Protein AF-A0A925HN50-F1 (afdb_monomer_lite)

Foldseek 3Di:
DDDDDPPPPDPPDPPPPDDDQPADPVRLLPDPPLFFDQEQVDPLQDKAALVLLVVVVVLPQDPQQAPDNRMDRGGWDQDPVRGGTGHSQADPVNSDGSCSVSDGPSVSCPVDGDDDDPDDDD

Secondary structure (DSSP, 8-state):
----------------SS---SS-HHHHHT-SSTTEESSTT-TTSPEEEHHHHHHHHHTT--GGG-S-TTEEEPPPEEPTTSSSEE-TTEETTTTEETTGGG--HHHHHTT-----------

Structure (mmCIF, N/CA/C/O backbone):
data_AF-A0A925HN50-F1
#
_entry.id   AF-A0A925HN50-F1
#
loop_
_atom_site.group_PDB
_atom_site.id
_atom_site.type_symbol
_atom_site.label_atom_id
_atom_site.label_alt_id
_atom_site.label_comp_id
_atom_site.label_asym_id
_atom_site.label_entity_id
_atom_site.label_seq_id
_atom_site.pdbx_PDB_ins_code
_atom_site.Cartn_x
_atom_site.Cartn_y
_atom_site.Cartn_z
_atom_site.occupancy
_atom_site.B_iso_or_equiv
_atom_site.auth_seq_id
_atom_site.auth_comp_id
_atom_site.auth_asym_id
_atom_site.auth_atom_id
_atom_site.pdbx_PDB_model_num
ATOM 1 N N . MET A 1 1 ? -14.130 59.231 22.882 1.00 37.03 1 MET A N 1
ATOM 2 C CA . MET A 1 1 ? -13.604 58.544 21.685 1.00 37.03 1 MET A CA 1
ATOM 3 C C . MET A 1 1 ? -13.233 57.135 22.119 1.00 37.03 1 MET A C 1
ATOM 5 O O . MET A 1 1 ? -12.562 57.031 23.141 1.00 37.03 1 MET A O 1
ATOM 9 N N . PRO A 1 2 ? -13.800 56.100 21.486 1.00 41.94 2 PRO A N 1
ATOM 10 C CA . PRO A 1 2 ? -13.861 54.748 22.033 1.00 41.94 2 PRO A CA 1
ATOM 11 C C . PRO A 1 2 ? -12.520 54.019 21.952 1.00 41.94 2 PRO A C 1
ATOM 13 O O . PRO A 1 2 ? -11.718 54.257 21.051 1.00 41.94 2 PRO A O 1
ATOM 16 N N . VAL A 1 3 ? -12.316 53.148 22.937 1.00 41.84 3 VAL A N 1
ATOM 17 C CA . VAL A 1 3 ? -11.251 52.153 22.987 1.00 41.84 3 VAL A CA 1
ATOM 18 C C . VAL A 1 3 ? -11.601 51.075 21.959 1.00 41.84 3 VAL A C 1
ATOM 20 O O . VAL A 1 3 ? -12.700 50.524 22.000 1.00 41.84 3 VAL A O 1
ATOM 23 N N . ASP A 1 4 ? -10.713 50.828 21.003 1.00 45.34 4 ASP A N 1
ATOM 24 C CA . ASP A 1 4 ? -10.854 49.720 20.061 1.00 45.34 4 ASP A CA 1
ATOM 25 C C . ASP A 1 4 ? -9.963 48.594 20.581 1.00 45.34 4 ASP A C 1
ATOM 27 O O . ASP A 1 4 ? -8.735 48.672 20.542 1.00 45.34 4 ASP A O 1
ATOM 31 N N . THR A 1 5 ? -10.592 47.627 21.242 1.00 49.00 5 THR A N 1
ATOM 32 C CA . THR A 1 5 ? -9.935 46.420 21.747 1.00 49.00 5 THR A CA 1
ATOM 33 C C . THR A 1 5 ? -10.359 45.274 20.839 1.00 49.00 5 THR A C 1
ATOM 35 O O . THR A 1 5 ? -11.222 44.479 21.195 1.00 49.00 5 THR A O 1
ATOM 38 N N . ASP A 1 6 ? -9.789 45.216 19.635 1.00 46.41 6 ASP A N 1
ATOM 39 C CA . ASP A 1 6 ? -9.918 44.055 18.750 1.00 46.41 6 ASP A CA 1
ATOM 40 C C . ASP A 1 6 ? -8.903 42.987 19.180 1.00 46.41 6 ASP A C 1
ATOM 42 O O . ASP A 1 6 ? -7.862 42.757 18.562 1.00 46.41 6 ASP A O 1
ATOM 46 N N . GLU A 1 7 ? -9.179 42.358 20.323 1.00 48.47 7 GLU A N 1
ATOM 47 C CA . GLU A 1 7 ? -8.462 41.171 20.770 1.00 48.47 7 GLU A CA 1
ATOM 48 C C . GLU A 1 7 ? -8.968 39.978 19.948 1.00 48.47 7 GLU A C 1
ATOM 50 O O . GLU A 1 7 ? -9.879 39.245 20.337 1.00 48.47 7 GLU A O 1
ATOM 55 N N . ARG A 1 8 ? -8.397 39.795 18.751 1.00 57.16 8 ARG A N 1
ATOM 56 C CA . ARG A 1 8 ? -8.602 38.586 17.943 1.00 57.16 8 ARG A CA 1
ATOM 57 C C . ARG A 1 8 ? -7.876 37.429 18.616 1.00 57.16 8 ARG A C 1
ATOM 59 O O . ARG A 1 8 ? -6.756 37.076 18.249 1.00 57.16 8 ARG A O 1
ATOM 66 N N . ILE A 1 9 ? -8.536 36.830 19.601 1.00 50.69 9 ILE A N 1
ATOM 67 C CA . ILE A 1 9 ? -8.170 35.529 20.151 1.00 50.69 9 ILE A CA 1
ATOM 68 C C . ILE A 1 9 ? -8.360 34.514 19.020 1.00 50.69 9 ILE A C 1
ATOM 70 O O . ILE A 1 9 ? -9.452 33.996 18.784 1.00 50.69 9 ILE A O 1
ATOM 74 N N . GLY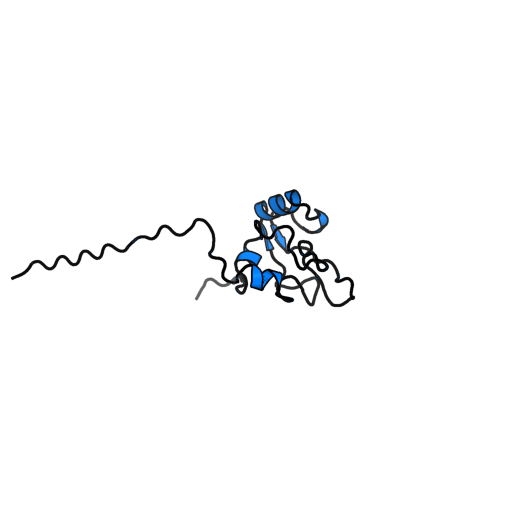 A 1 10 ? -7.291 34.277 18.262 1.00 51.44 10 GLY A N 1
ATOM 75 C CA . GLY A 1 10 ? -7.216 33.153 17.345 1.00 51.44 10 GLY A CA 1
ATOM 76 C C . GLY A 1 10 ? -7.413 31.879 18.153 1.00 51.44 10 GLY A C 1
ATOM 77 O O . GLY A 1 10 ? -6.641 31.593 19.067 1.00 51.44 10 GLY A O 1
ATOM 78 N N . VAL A 1 11 ? -8.471 31.129 17.850 1.00 57.69 11 VAL A N 1
ATOM 79 C CA . VAL A 1 11 ? -8.672 29.793 18.408 1.00 57.69 11 VAL A CA 1
ATOM 80 C C . VAL A 1 11 ? -7.509 28.935 17.921 1.00 57.69 11 VAL A C 1
ATOM 82 O O . VAL A 1 11 ? -7.478 28.508 16.768 1.00 57.69 11 VAL A O 1
ATOM 85 N N . PHE A 1 12 ? -6.528 28.705 18.791 1.00 56.59 12 PHE A N 1
ATOM 86 C CA . PHE A 1 12 ? -5.496 27.705 18.564 1.00 56.59 12 PHE A CA 1
ATOM 87 C C . PHE A 1 12 ? -6.154 26.334 18.693 1.00 56.59 12 PHE A C 1
ATOM 89 O O . PHE A 1 12 ? -6.293 25.785 19.784 1.00 56.59 12 PHE A O 1
ATOM 96 N N . VAL A 1 13 ? -6.613 25.802 17.563 1.00 60.44 13 VAL A N 1
ATOM 97 C CA . VAL A 1 13 ? -7.047 24.412 17.466 1.00 60.44 13 VAL A CA 1
ATOM 98 C C . VAL A 1 13 ? -5.805 23.554 17.662 1.00 60.44 13 VAL A C 1
ATOM 100 O O . VAL A 1 13 ? -4.886 23.601 16.846 1.00 60.44 13 VAL A O 1
ATOM 103 N N . THR A 1 14 ? -5.754 22.784 18.750 1.00 59.81 14 THR A N 1
ATOM 104 C CA . THR A 1 14 ? -4.770 21.708 18.875 1.00 59.81 14 THR A CA 1
ATOM 105 C C . THR A 1 14 ? -5.040 20.732 17.732 1.00 59.81 14 THR A C 1
ATOM 107 O O . THR A 1 14 ? -6.142 20.176 17.683 1.00 59.81 14 THR A O 1
ATOM 110 N N . PRO A 1 15 ? -4.111 20.557 16.774 1.00 57.59 15 PRO A N 1
ATOM 111 C CA . PRO A 1 15 ? -4.341 19.620 15.692 1.00 57.59 15 PRO A CA 1
ATOM 112 C C . PRO A 1 15 ? -4.512 18.219 16.293 1.00 57.59 15 PRO A C 1
ATOM 114 O O . PRO A 1 15 ? -3.850 17.899 17.288 1.00 57.59 15 PRO A O 1
ATOM 117 N N . PRO A 1 16 ? -5.411 17.390 15.739 1.00 60.06 16 PRO A N 1
ATOM 118 C CA . PRO A 1 16 ? -5.502 15.999 16.152 1.00 60.06 16 PRO A CA 1
ATOM 119 C C . PRO A 1 16 ? -4.121 15.345 16.027 1.00 60.06 16 PRO A C 1
ATOM 121 O O . PRO A 1 16 ? -3.361 15.637 15.104 1.00 60.06 16 PRO A O 1
ATOM 124 N N . SER A 1 17 ? -3.794 14.448 16.957 1.00 67.00 17 SER A N 1
ATOM 125 C CA . SER A 1 17 ? -2.540 13.685 16.942 1.00 67.00 17 SER A CA 1
ATOM 126 C C . SER A 1 17 ? -2.443 12.697 15.769 1.00 67.00 17 SER A C 1
ATOM 128 O O . SER A 1 17 ? -1.414 12.046 15.608 1.00 67.00 17 SER A O 1
ATOM 130 N N . SER A 1 18 ? -3.498 12.581 14.959 1.00 73.31 18 SER A N 1
ATOM 131 C CA . SER A 1 18 ? -3.586 11.751 13.762 1.00 73.31 18 SER A CA 1
ATOM 132 C C . SER A 1 18 ? -3.973 12.580 12.537 1.00 73.31 18 SER A C 1
ATOM 134 O O . SER A 1 18 ? -4.726 13.554 12.623 1.00 73.31 18 SER A O 1
ATOM 136 N N . LEU A 1 19 ? -3.452 12.179 11.376 1.00 81.56 19 LEU A N 1
ATOM 137 C CA . LEU A 1 19 ? -3.792 12.805 10.104 1.00 81.56 19 LEU A CA 1
ATOM 138 C C . LEU A 1 19 ? -5.271 12.562 9.767 1.00 81.56 19 LEU A C 1
ATOM 140 O O . LEU A 1 19 ? -5.765 11.446 9.949 1.00 81.56 19 LEU A O 1
ATOM 144 N N . PRO A 1 20 ? -5.994 13.579 9.262 1.00 84.19 20 PRO A N 1
ATOM 145 C CA . PRO A 1 20 ? -7.372 13.393 8.841 1.00 84.19 20 PRO A CA 1
ATOM 146 C C . PRO A 1 20 ? -7.421 12.443 7.643 1.00 84.19 20 PRO A C 1
ATOM 148 O O . PRO A 1 20 ? -6.735 12.642 6.642 1.00 84.19 20 PRO A O 1
ATOM 151 N N . GLN A 1 21 ? -8.271 11.424 7.726 1.00 85.44 21 GLN A N 1
ATOM 152 C CA . GLN A 1 21 ? -8.494 10.511 6.614 1.00 85.44 21 GLN A CA 1
ATOM 153 C C . GLN A 1 21 ? -9.225 11.233 5.474 1.00 85.44 21 GLN A C 1
ATOM 155 O O . GLN A 1 21 ? -10.395 11.591 5.603 1.00 85.44 21 GLN A O 1
ATOM 160 N N . LEU A 1 22 ? -8.536 11.420 4.345 1.00 88.38 22 LEU A N 1
ATOM 161 C CA . LEU A 1 22 ? -9.073 12.139 3.184 1.00 88.38 22 LEU A CA 1
ATOM 162 C C . LEU A 1 22 ? -10.089 11.302 2.396 1.00 88.38 22 LEU A C 1
ATOM 164 O O . LEU A 1 22 ? -11.119 11.810 1.957 1.00 88.38 22 LEU A O 1
ATOM 168 N N . VAL A 1 23 ? -9.808 10.008 2.225 1.00 88.50 23 VAL A N 1
ATOM 169 C CA . VAL A 1 23 ? -10.677 9.070 1.501 1.00 88.50 23 VAL A CA 1
ATOM 170 C C . VAL A 1 23 ? -11.446 8.216 2.506 1.00 88.50 23 VAL A C 1
ATOM 172 O O . VAL A 1 23 ? -10.807 7.454 3.234 1.00 88.50 23 VAL A O 1
ATOM 175 N N . PRO A 1 24 ? -12.793 8.277 2.550 1.00 90.75 24 PRO A N 1
ATOM 176 C CA . PRO A 1 24 ? -13.591 7.508 3.503 1.00 90.75 24 PRO A CA 1
ATOM 177 C C . PRO A 1 24 ? -13.295 6.010 3.447 1.00 90.75 24 PRO A C 1
ATOM 179 O O . PRO A 1 24 ? -13.081 5.458 2.365 1.00 90.75 24 PRO A O 1
ATOM 182 N N . SER A 1 25 ? -13.350 5.325 4.593 1.00 90.00 25 SER A N 1
ATOM 183 C CA . SER A 1 25 ? -12.928 3.920 4.660 1.00 90.00 25 SER A CA 1
ATOM 184 C C . SER A 1 25 ? -13.720 3.007 3.744 1.00 90.00 25 SER A C 1
ATOM 186 O O . SER A 1 25 ? -13.147 2.170 3.052 1.00 90.00 25 SER A O 1
ATOM 188 N N . ARG A 1 26 ? -15.032 3.243 3.655 1.00 91.19 26 ARG A N 1
ATOM 189 C CA . ARG A 1 26 ? -15.905 2.543 2.713 1.00 91.19 26 ARG A CA 1
ATOM 190 C C . ARG A 1 26 ? -15.438 2.713 1.266 1.00 91.19 26 ARG A C 1
ATOM 192 O O . ARG A 1 26 ? -15.407 1.734 0.537 1.00 91.19 26 ARG A O 1
ATOM 199 N N . THR A 1 27 ? -15.057 3.925 0.867 1.00 90.62 27 THR A N 1
ATOM 200 C CA . THR A 1 27 ? -14.564 4.196 -0.488 1.00 90.62 27 THR A CA 1
ATOM 201 C C . THR A 1 27 ? -13.245 3.479 -0.736 1.00 90.62 27 THR A C 1
ATOM 203 O O . THR A 1 27 ? -13.098 2.842 -1.767 1.00 90.62 27 THR A O 1
ATOM 206 N N . CYS A 1 28 ? -12.305 3.532 0.210 1.00 89.44 28 CYS A N 1
ATOM 207 C CA . CYS A 1 28 ? -11.004 2.875 0.079 1.00 89.44 28 CYS A CA 1
ATOM 208 C C . CYS A 1 28 ? -11.127 1.345 -0.036 1.00 89.44 28 CYS A C 1
ATOM 210 O O . CYS A 1 28 ? -10.541 0.753 -0.934 1.00 89.44 28 CYS A O 1
ATOM 212 N N . LEU A 1 29 ? -11.938 0.707 0.814 1.00 87.50 29 LEU A N 1
ATOM 213 C CA . LEU A 1 29 ? -12.144 -0.750 0.803 1.00 87.50 29 LEU A CA 1
ATOM 214 C C . LEU A 1 29 ? -12.948 -1.247 -0.409 1.00 87.50 29 LEU A C 1
ATOM 216 O O . LEU A 1 29 ? -12.975 -2.438 -0.691 1.00 87.50 29 LEU A O 1
ATOM 220 N N . GLN A 1 30 ? -13.617 -0.340 -1.119 1.00 89.31 30 GLN A N 1
ATOM 221 C CA . GLN A 1 30 ? -14.334 -0.632 -2.361 1.00 89.31 30 GLN A CA 1
ATOM 222 C C . GLN A 1 30 ? -13.580 -0.138 -3.599 1.00 89.31 30 GLN A C 1
ATOM 224 O O . GLN A 1 30 ? -14.064 -0.324 -4.712 1.00 89.31 30 GLN A O 1
ATOM 229 N N . CYS A 1 31 ? -12.432 0.530 -3.430 1.00 81.56 31 CYS A N 1
ATOM 230 C CA . CYS A 1 31 ? -11.670 1.038 -4.558 1.00 81.56 31 CYS A CA 1
ATOM 231 C C . CYS A 1 31 ? -10.755 -0.057 -5.102 1.00 81.56 31 CYS A C 1
ATOM 233 O O . CYS A 1 31 ? -9.946 -0.644 -4.382 1.00 81.56 31 CYS A O 1
ATOM 235 N N . ASP A 1 32 ? -10.825 -0.284 -6.408 1.00 84.12 32 ASP A N 1
ATOM 236 C CA . ASP A 1 32 ? -9.965 -1.254 -7.077 1.00 84.12 32 ASP A CA 1
ATOM 237 C C . ASP A 1 32 ? -8.627 -0.652 -7.535 1.00 84.12 32 ASP A C 1
ATOM 239 O O . ASP A 1 32 ? -8.076 -1.044 -8.557 1.00 84.12 32 ASP A O 1
ATOM 243 N N . VAL A 1 33 ? -8.102 0.328 -6.784 1.00 86.69 33 VAL A N 1
ATOM 244 C CA . VAL A 1 33 ? -6.999 1.193 -7.244 1.00 86.69 33 VAL A CA 1
ATOM 245 C C . VAL A 1 33 ? -5.771 1.139 -6.330 1.00 86.69 33 VAL A C 1
ATOM 247 O O . VAL A 1 33 ? -4.746 0.608 -6.731 1.00 86.69 33 VAL A O 1
ATOM 250 N N . CYS A 1 34 ? -5.828 1.658 -5.098 1.00 87.62 34 CYS A N 1
ATOM 251 C CA . CYS A 1 34 ? -4.611 1.996 -4.333 1.00 87.62 34 CYS A CA 1
ATOM 252 C C . CYS A 1 34 ? -3.749 0.807 -3.863 1.00 87.62 34 CYS A C 1
ATOM 254 O O . CYS A 1 34 ? -2.596 1.000 -3.492 1.00 87.62 34 CYS A O 1
ATOM 256 N N . CYS A 1 35 ? -4.300 -0.410 -3.829 1.00 93.44 35 CYS A N 1
ATOM 257 C CA . CYS A 1 35 ? -3.580 -1.621 -3.416 1.00 93.44 35 CYS A CA 1
ATOM 258 C C . CYS A 1 35 ? -3.138 -2.500 -4.596 1.00 93.44 35 CYS A C 1
ATOM 260 O O . CYS A 1 35 ? -2.655 -3.611 -4.363 1.00 93.44 35 CYS A O 1
ATOM 262 N N . ARG A 1 36 ? -3.327 -2.020 -5.831 1.00 94.69 36 ARG A N 1
ATOM 263 C CA . ARG A 1 36 ? -3.022 -2.720 -7.080 1.00 94.69 36 ARG A CA 1
ATOM 264 C C . ARG A 1 36 ? -2.039 -1.889 -7.892 1.00 94.69 36 ARG A C 1
ATOM 266 O O . ARG A 1 36 ? -2.193 -0.676 -8.002 1.00 94.69 36 ARG A O 1
ATOM 273 N N . PHE A 1 37 ? -1.037 -2.542 -8.456 1.00 95.25 37 PHE A N 1
ATOM 274 C CA . PHE A 1 37 ? 0.079 -1.889 -9.123 1.00 95.25 37 PHE A CA 1
ATOM 275 C C . PHE A 1 37 ? 0.342 -2.552 -10.475 1.00 95.25 37 PHE A C 1
ATOM 277 O O . PHE A 1 37 ? 0.259 -3.778 -10.578 1.00 95.25 37 PHE A O 1
ATOM 284 N N . PRO A 1 38 ? 0.677 -1.767 -11.509 1.00 94.12 38 PRO A N 1
ATOM 285 C CA . PRO A 1 38 ? 0.963 -2.312 -12.832 1.00 94.12 38 PRO A CA 1
ATOM 286 C C . PRO A 1 38 ? 2.328 -3.014 -12.902 1.00 94.12 38 PRO A C 1
ATOM 288 O O . PRO A 1 38 ? 2.521 -3.883 -13.745 1.00 94.12 38 PRO A O 1
ATOM 291 N N . ASP A 1 39 ? 3.271 -2.650 -12.029 1.00 95.19 39 ASP A N 1
ATOM 292 C CA . ASP A 1 39 ? 4.656 -3.115 -12.060 1.00 95.19 39 ASP A CA 1
ATOM 293 C C . ASP A 1 39 ? 5.188 -3.418 -10.638 1.00 95.19 39 ASP A C 1
ATOM 295 O O . ASP A 1 39 ? 4.716 -2.815 -9.666 1.00 95.19 39 ASP A O 1
ATOM 299 N N . PRO A 1 40 ? 6.147 -4.355 -10.480 1.00 95.88 40 PRO A N 1
ATOM 300 C CA . PRO A 1 40 ? 6.616 -4.793 -9.163 1.00 95.88 40 PRO A CA 1
ATOM 301 C C . PRO A 1 40 ? 7.453 -3.729 -8.445 1.00 95.88 40 PRO A C 1
ATOM 303 O O . PRO A 1 40 ? 7.556 -3.756 -7.218 1.00 95.88 40 PRO A O 1
ATOM 306 N N . ASP A 1 41 ? 8.026 -2.793 -9.201 1.00 94.94 41 ASP A N 1
ATOM 307 C CA . ASP A 1 41 ? 8.917 -1.745 -8.715 1.00 94.94 41 ASP A CA 1
ATOM 308 C C . ASP A 1 41 ? 8.218 -0.385 -8.621 1.00 94.94 41 ASP A C 1
ATOM 310 O O . ASP A 1 41 ? 8.881 0.643 -8.468 1.00 94.94 41 ASP A O 1
ATOM 314 N N . SER A 1 42 ? 6.879 -0.383 -8.637 1.00 93.12 42 SER A N 1
ATOM 315 C CA . SER A 1 42 ? 6.087 0.829 -8.807 1.00 93.12 42 SER A CA 1
ATOM 316 C C . SER A 1 42 ? 6.484 1.899 -7.795 1.00 93.12 42 SER A C 1
ATOM 318 O O . SER A 1 42 ? 6.580 1.639 -6.592 1.00 93.12 42 SER A O 1
ATOM 320 N N . ALA A 1 43 ? 6.701 3.125 -8.273 1.00 90.38 43 ALA A N 1
ATOM 321 C CA . ALA A 1 43 ? 7.104 4.240 -7.417 1.00 90.38 43 ALA A CA 1
ATOM 322 C C . ALA A 1 43 ? 6.047 4.571 -6.349 1.00 90.38 43 ALA A C 1
ATOM 324 O O . ALA A 1 43 ? 6.380 5.148 -5.320 1.00 90.38 43 ALA A O 1
ATOM 325 N N . LEU A 1 44 ? 4.789 4.179 -6.581 1.00 91.50 44 LEU A N 1
ATOM 326 C CA . LEU A 1 44 ? 3.661 4.399 -5.675 1.00 91.50 44 LEU A CA 1
ATOM 327 C C . LEU A 1 44 ? 3.481 3.287 -4.635 1.00 91.50 44 LEU A C 1
ATOM 329 O O . LEU A 1 44 ? 2.533 3.338 -3.850 1.00 91.50 44 LEU A O 1
ATOM 333 N N . ARG A 1 45 ? 4.355 2.271 -4.616 1.00 94.88 45 ARG A N 1
ATOM 334 C CA . ARG A 1 45 ? 4.349 1.281 -3.536 1.00 94.88 45 ARG A CA 1
ATOM 335 C C . ARG A 1 45 ? 4.554 1.994 -2.204 1.00 94.88 45 ARG A C 1
ATOM 337 O O . ARG A 1 45 ? 5.475 2.807 -2.103 1.00 94.88 45 ARG A O 1
ATOM 344 N N . PRO A 1 46 ? 3.752 1.674 -1.180 1.00 95.44 46 PRO A N 1
ATOM 345 C CA . PRO A 1 46 ? 3.859 2.354 0.097 1.00 95.44 46 PRO A CA 1
ATOM 346 C C . PRO A 1 46 ? 5.225 2.100 0.729 1.00 95.44 46 PRO A C 1
ATOM 348 O O . PRO A 1 46 ? 5.685 0.954 0.818 1.00 95.44 46 PRO A O 1
ATOM 351 N N . TYR A 1 47 ? 5.854 3.179 1.178 1.00 96.31 47 TYR A N 1
ATOM 352 C CA . TYR A 1 47 ? 6.996 3.135 2.067 1.00 96.31 47 TYR A CA 1
ATOM 353 C C . TYR A 1 47 ? 6.528 2.892 3.503 1.00 96.31 47 TYR A C 1
ATOM 355 O O . TYR A 1 47 ? 5.552 3.480 3.967 1.00 96.31 47 TYR A O 1
ATOM 363 N N . PHE A 1 48 ? 7.243 2.024 4.210 1.00 97.69 48 PHE A N 1
ATOM 364 C CA . PHE A 1 48 ? 7.062 1.788 5.634 1.00 97.69 48 PHE A CA 1
ATOM 365 C C . PHE A 1 48 ? 8.322 2.228 6.372 1.00 97.69 48 PHE A C 1
ATOM 367 O O . PHE A 1 48 ? 9.434 1.857 5.997 1.00 97.69 48 PHE A O 1
ATOM 374 N N . THR A 1 49 ? 8.149 2.985 7.447 1.00 97.31 49 THR A N 1
ATOM 375 C CA . THR A 1 49 ? 9.185 3.270 8.446 1.00 97.31 49 THR A CA 1
ATOM 376 C C . THR A 1 49 ? 9.457 2.044 9.321 1.00 97.31 49 THR A C 1
ATOM 378 O O . THR A 1 49 ? 8.657 1.115 9.378 1.00 97.31 49 THR A O 1
ATOM 381 N N . GLU A 1 50 ? 10.563 2.043 10.066 1.00 98.31 50 GLU A N 1
ATOM 382 C CA . GLU A 1 50 ? 10.900 0.965 11.013 1.00 98.31 50 GLU A CA 1
ATOM 383 C C . GLU A 1 50 ? 9.758 0.623 11.992 1.00 98.31 50 GLU A C 1
ATOM 385 O O . GLU A 1 50 ? 9.471 -0.551 12.254 1.00 98.31 50 GLU A O 1
ATOM 390 N N . HIS A 1 51 ? 9.065 1.645 12.504 1.00 97.69 51 HIS A N 1
ATOM 391 C CA . HIS A 1 51 ? 7.947 1.452 13.424 1.00 97.69 51 HIS A CA 1
ATOM 392 C C . HIS A 1 51 ? 6.741 0.805 12.731 1.00 97.69 51 HIS A C 1
ATOM 394 O O . HIS A 1 51 ? 6.166 -0.149 13.252 1.00 97.69 51 HIS A O 1
ATOM 400 N N . GLU A 1 52 ? 6.401 1.266 11.527 1.00 97.94 52 GLU A N 1
ATOM 401 C CA . GLU A 1 52 ? 5.288 0.722 10.742 1.00 97.94 52 GLU A CA 1
ATOM 402 C C . GLU A 1 52 ? 5.577 -0.700 10.254 1.00 97.94 52 GLU A C 1
ATOM 404 O O . GLU A 1 52 ? 4.673 -1.531 10.240 1.00 97.94 52 GLU A O 1
ATOM 409 N N . ILE A 1 53 ? 6.833 -1.016 9.915 1.00 98.38 53 ILE A N 1
ATOM 410 C CA . ILE A 1 53 ? 7.258 -2.392 9.621 1.00 98.38 53 ILE A CA 1
ATOM 411 C C . ILE A 1 53 ? 6.993 -3.270 10.843 1.00 98.38 53 ILE A C 1
ATOM 413 O O . ILE A 1 53 ? 6.364 -4.317 10.722 1.00 98.38 53 ILE A O 1
ATOM 417 N N . THR A 1 54 ? 7.418 -2.836 12.031 1.00 97.94 54 THR A N 1
ATOM 418 C CA . THR A 1 54 ? 7.207 -3.595 13.273 1.00 97.94 54 THR A CA 1
ATOM 419 C C . THR A 1 54 ? 5.718 -3.855 13.533 1.00 97.94 54 THR A C 1
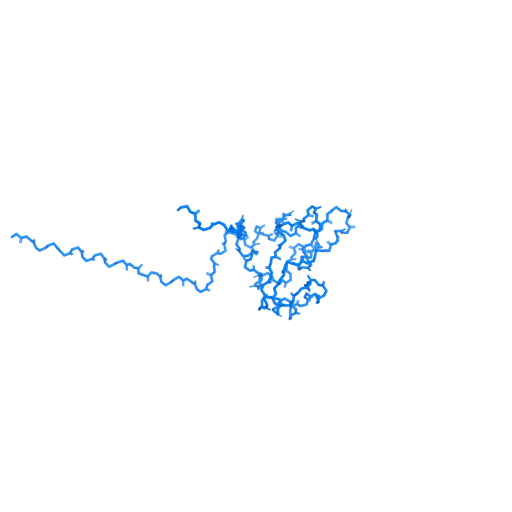ATOM 421 O O . THR A 1 54 ? 5.337 -4.989 13.834 1.00 97.94 54 THR A O 1
ATOM 424 N N . ALA A 1 55 ? 4.866 -2.841 13.355 1.00 97.50 55 ALA A N 1
ATOM 425 C CA . ALA A 1 55 ? 3.415 -2.972 13.485 1.00 97.50 55 ALA A CA 1
ATOM 426 C C . ALA A 1 55 ? 2.818 -3.931 12.437 1.00 97.50 55 ALA A C 1
ATOM 428 O O . ALA A 1 55 ? 2.040 -4.825 12.772 1.00 97.50 55 ALA A O 1
ATOM 429 N N . ALA A 1 56 ? 3.236 -3.818 11.173 1.00 97.50 56 ALA A N 1
ATOM 430 C CA . ALA A 1 56 ? 2.765 -4.678 10.091 1.00 97.50 56 ALA A CA 1
ATOM 431 C C . ALA A 1 56 ? 3.115 -6.159 10.322 1.00 97.50 56 ALA A C 1
ATOM 433 O O . ALA A 1 56 ? 2.266 -7.031 10.124 1.00 97.50 56 ALA A O 1
ATOM 434 N N . LEU A 1 57 ? 4.332 -6.451 10.794 1.00 97.19 57 LEU A N 1
ATOM 435 C CA . LEU A 1 57 ? 4.751 -7.812 11.151 1.00 97.19 57 LEU A CA 1
ATOM 436 C C . LEU A 1 57 ? 3.899 -8.380 12.295 1.00 97.19 57 LEU A C 1
ATOM 438 O O . LEU A 1 57 ? 3.429 -9.513 12.210 1.00 97.19 57 LEU A O 1
ATOM 442 N N . ALA A 1 58 ? 3.625 -7.581 13.333 1.00 97.00 58 ALA A N 1
ATOM 443 C CA . ALA A 1 58 ? 2.762 -7.984 14.449 1.00 97.00 58 ALA A CA 1
ATOM 444 C C . ALA A 1 58 ? 1.316 -8.298 14.011 1.00 97.00 58 ALA A C 1
ATOM 446 O O . ALA A 1 58 ? 0.602 -9.038 14.690 1.00 97.00 58 ALA A O 1
ATOM 447 N N . ARG A 1 59 ? 0.891 -7.770 12.858 1.00 95.75 59 ARG A N 1
ATOM 448 C CA . ARG A 1 59 ? -0.409 -8.026 12.221 1.00 95.75 59 ARG A CA 1
ATOM 449 C C . ARG A 1 59 ? -0.369 -9.116 11.140 1.00 95.75 59 ARG A C 1
ATOM 451 O O . ARG A 1 59 ? -1.373 -9.335 10.463 1.00 95.75 59 ARG A O 1
ATOM 458 N N . GLY A 1 60 ? 0.752 -9.824 10.992 1.00 95.12 60 GLY A N 1
ATOM 459 C CA . GLY A 1 60 ? 0.872 -10.992 10.115 1.00 95.12 60 GLY A CA 1
ATOM 460 C C . GLY A 1 60 ? 1.228 -10.677 8.661 1.00 95.12 60 GLY A C 1
ATOM 461 O O . GLY A 1 60 ? 0.921 -11.473 7.769 1.00 95.12 60 GLY A O 1
ATOM 462 N N . ILE A 1 61 ? 1.845 -9.522 8.393 1.00 96.81 61 ILE A N 1
ATOM 463 C CA . ILE A 1 61 ? 2.578 -9.327 7.137 1.00 96.81 61 ILE A CA 1
ATOM 464 C C . ILE A 1 61 ? 3.898 -10.100 7.222 1.00 96.81 61 ILE A C 1
ATOM 466 O O . ILE A 1 61 ? 4.571 -10.068 8.248 1.00 96.81 61 ILE A O 1
ATOM 470 N N . GLU A 1 62 ? 4.258 -10.802 6.149 1.00 97.06 62 GLU A N 1
ATOM 471 C CA . GLU A 1 62 ? 5.472 -11.620 6.102 1.00 97.06 62 GLU A CA 1
ATOM 472 C C . GLU A 1 62 ? 6.743 -10.767 6.137 1.00 97.06 62 GLU A C 1
ATOM 474 O O . GLU A 1 62 ? 6.825 -9.708 5.513 1.00 97.06 62 GLU A O 1
ATOM 479 N N . GLU A 1 63 ? 7.784 -11.263 6.808 1.00 96.31 63 GLU A N 1
ATOM 480 C CA . GLU A 1 63 ? 9.082 -10.583 6.892 1.00 96.31 63 GLU A CA 1
ATOM 481 C C . GLU A 1 63 ? 9.695 -10.319 5.515 1.00 96.31 63 GLU A C 1
ATOM 483 O O . GLU A 1 63 ? 10.270 -9.251 5.303 1.00 96.31 63 GLU A O 1
ATOM 488 N N . THR A 1 64 ? 9.503 -11.248 4.579 1.00 97.44 64 THR A N 1
ATOM 489 C CA . THR A 1 64 ? 10.002 -11.169 3.202 1.00 97.44 64 THR A CA 1
ATOM 490 C C . THR A 1 64 ? 9.361 -10.052 2.383 1.00 97.44 64 THR A C 1
ATOM 492 O O . THR A 1 64 ? 9.862 -9.741 1.307 1.00 97.44 64 THR A O 1
ATOM 495 N N . ALA A 1 65 ? 8.279 -9.432 2.867 1.00 97.69 65 ALA A N 1
ATOM 496 C CA . ALA A 1 65 ? 7.676 -8.268 2.226 1.00 97.69 65 ALA A CA 1
ATOM 497 C C . ALA A 1 65 ? 8.529 -6.994 2.377 1.00 97.69 65 ALA A C 1
ATOM 499 O O . ALA A 1 65 ? 8.304 -6.029 1.651 1.00 97.69 65 ALA A O 1
ATOM 500 N N . PHE A 1 66 ? 9.499 -6.971 3.298 1.00 98.06 66 PHE A N 1
ATOM 501 C CA . PHE A 1 66 ? 10.292 -5.782 3.610 1.00 98.06 66 PHE A CA 1
ATOM 502 C C . PHE A 1 66 ? 11.782 -6.021 3.331 1.00 98.06 66 PHE A C 1
ATOM 504 O O . PHE A 1 66 ? 12.439 -6.711 4.115 1.00 98.06 66 PHE A O 1
ATOM 511 N N . PRO A 1 67 ? 12.356 -5.427 2.267 1.00 97.12 67 PRO A N 1
ATOM 512 C CA . PRO A 1 67 ? 13.763 -5.629 1.924 1.00 97.12 67 PRO A CA 1
ATOM 513 C C . PRO A 1 67 ? 14.728 -4.990 2.936 1.00 97.12 67 PRO A C 1
ATOM 515 O O . PRO A 1 67 ? 15.883 -5.403 3.018 1.00 97.12 67 PRO A O 1
ATOM 518 N N . ALA A 1 68 ? 14.279 -4.003 3.724 1.00 96.88 68 ALA A N 1
ATOM 519 C CA . ALA A 1 68 ? 15.068 -3.405 4.799 1.00 96.88 68 ALA A CA 1
ATOM 520 C C . ALA A 1 68 ? 14.212 -3.063 6.028 1.00 96.88 68 ALA A C 1
ATOM 522 O O . ALA A 1 68 ? 13.129 -2.494 5.909 1.00 96.88 68 ALA A O 1
ATOM 523 N N . ARG A 1 69 ? 14.735 -3.359 7.228 1.00 93.88 69 ARG A N 1
ATOM 524 C CA . ARG A 1 69 ? 14.028 -3.181 8.514 1.00 93.88 69 ARG A CA 1
ATOM 525 C C . ARG A 1 69 ? 13.945 -1.745 9.021 1.00 93.88 69 ARG A C 1
ATOM 527 O O . ARG A 1 69 ? 12.998 -1.415 9.716 1.00 93.88 69 ARG A O 1
ATOM 534 N N . ARG A 1 70 ? 14.915 -0.895 8.673 1.00 95.94 70 ARG A N 1
ATOM 535 C CA . ARG A 1 70 ? 14.929 0.526 9.082 1.00 95.94 70 ARG A CA 1
ATOM 536 C C . ARG A 1 70 ? 13.949 1.393 8.284 1.00 95.94 70 ARG A C 1
ATOM 538 O O . ARG A 1 70 ? 13.703 2.544 8.630 1.00 95.94 70 ARG A O 1
ATOM 545 N N . GLY A 1 71 ? 13.409 0.828 7.214 1.00 96.25 71 GLY A N 1
ATOM 546 C CA . GLY A 1 71 ? 12.418 1.439 6.357 1.00 96.25 71 GLY A CA 1
ATOM 547 C C . GLY A 1 71 ? 12.640 1.037 4.907 1.00 96.25 71 GLY A C 1
ATOM 548 O O . GLY A 1 71 ? 13.779 0.894 4.458 1.00 96.25 71 GLY A O 1
ATOM 549 N N . SER A 1 72 ? 11.551 0.766 4.200 1.00 97.00 72 SER A N 1
ATOM 550 C CA . SER A 1 72 ? 11.585 0.362 2.796 1.00 97.00 72 SER A CA 1
ATOM 551 C C . SER A 1 72 ? 10.207 0.448 2.153 1.00 97.00 72 SER A C 1
ATOM 553 O O . SER A 1 72 ? 9.183 0.399 2.833 1.00 97.00 72 SER A O 1
ATOM 555 N N . GLN A 1 73 ? 10.186 0.531 0.822 1.00 96.94 73 GLN A N 1
ATOM 556 C CA . GLN A 1 73 ? 8.986 0.183 0.071 1.00 96.94 73 GLN A CA 1
ATOM 557 C C . GLN A 1 73 ? 8.731 -1.316 0.165 1.00 96.94 73 GLN A C 1
ATOM 559 O O . GLN A 1 73 ? 9.659 -2.129 0.104 1.00 96.94 73 GLN A O 1
ATOM 564 N N . VAL A 1 74 ? 7.457 -1.666 0.288 1.00 97.44 74 VAL A N 1
ATOM 565 C CA . VAL A 1 74 ? 7.027 -3.059 0.369 1.00 97.44 74 VAL A CA 1
ATOM 566 C C . VAL A 1 74 ? 7.245 -3.791 -0.962 1.00 97.44 74 VAL A C 1
ATOM 568 O O . VAL A 1 74 ? 7.047 -3.229 -2.044 1.00 97.44 74 VAL A O 1
ATOM 571 N N . ILE A 1 75 ? 7.643 -5.059 -0.897 1.00 98.19 75 ILE A N 1
ATOM 572 C CA . ILE A 1 75 ? 7.684 -5.964 -2.050 1.00 98.19 75 ILE A CA 1
ATOM 573 C C . ILE A 1 75 ? 6.259 -6.423 -2.347 1.00 98.19 75 ILE A C 1
ATOM 575 O O . ILE A 1 75 ? 5.543 -6.896 -1.462 1.00 98.19 75 ILE A O 1
ATOM 579 N N . LEU A 1 76 ? 5.845 -6.267 -3.602 1.00 97.81 76 LEU A N 1
ATOM 580 C CA . LEU A 1 76 ? 4.514 -6.660 -4.043 1.00 97.81 76 LEU A CA 1
ATOM 581 C C . LEU A 1 76 ? 4.435 -8.150 -4.360 1.00 97.81 76 LEU A C 1
ATOM 583 O O . LEU A 1 76 ? 5.425 -8.782 -4.731 1.00 97.81 76 LEU A O 1
ATOM 587 N N . VAL A 1 77 ? 3.223 -8.690 -4.267 1.00 96.75 77 VAL A N 1
ATOM 588 C CA . VAL A 1 77 ? 2.917 -10.065 -4.670 1.00 96.75 77 VAL A CA 1
ATOM 589 C C . VAL A 1 77 ? 2.228 -10.059 -6.037 1.00 96.75 77 VAL A C 1
ATOM 591 O O . VAL A 1 77 ? 1.372 -9.206 -6.260 1.00 96.75 77 VAL A O 1
ATOM 594 N N . PRO A 1 78 ? 2.567 -10.961 -6.972 1.00 96.75 78 PRO A N 1
ATOM 595 C CA . PRO A 1 78 ? 1.833 -11.076 -8.232 1.00 96.75 78 PRO A CA 1
ATOM 596 C C . PRO A 1 78 ? 0.345 -11.355 -7.989 1.00 96.75 78 PRO A C 1
ATOM 598 O O . PRO A 1 78 ? -0.001 -12.147 -7.107 1.00 96.75 78 PRO A O 1
ATOM 601 N N . ALA A 1 79 ? -0.532 -10.716 -8.764 1.00 94.44 79 ALA A N 1
ATOM 602 C CA . ALA A 1 79 ? -1.962 -11.000 -8.715 1.00 94.44 79 ALA A CA 1
ATOM 603 C C . ALA A 1 79 ? -2.255 -12.418 -9.248 1.00 94.44 79 ALA A C 1
ATOM 605 O O . ALA A 1 79 ? -1.560 -12.929 -10.128 1.00 94.44 79 ALA A O 1
ATOM 606 N N . SER A 1 80 ? -3.284 -13.082 -8.711 1.00 91.12 80 SER A N 1
ATOM 607 C CA . SER A 1 80 ? -3.613 -14.475 -9.065 1.00 91.12 80 SER A CA 1
ATOM 608 C C . SER A 1 80 ? -4.144 -14.647 -10.488 1.00 91.12 80 SER A C 1
ATOM 610 O O . SER A 1 80 ? -4.065 -15.738 -11.044 1.00 91.12 80 SER A O 1
ATOM 612 N N . ASP A 1 81 ? -4.715 -13.590 -11.056 1.00 88.69 81 ASP A N 1
ATOM 613 C CA . ASP A 1 81 ? -5.189 -13.527 -12.441 1.00 88.69 81 ASP A CA 1
ATOM 614 C C . ASP A 1 81 ? -4.056 -13.256 -13.448 1.00 88.69 81 ASP A C 1
ATOM 616 O O . ASP A 1 81 ? -4.284 -13.336 -14.652 1.00 88.69 81 ASP A O 1
ATOM 620 N N . GLY A 1 82 ? -2.834 -13.003 -12.965 1.00 87.69 82 GLY A N 1
ATOM 621 C CA . GLY A 1 82 ? -1.668 -12.681 -13.784 1.00 87.69 82 GLY A CA 1
ATOM 622 C C . GLY A 1 82 ? -1.573 -11.208 -14.184 1.00 87.69 82 GLY A C 1
ATOM 623 O O . GLY A 1 82 ? -0.604 -10.833 -14.842 1.00 87.69 82 GLY A O 1
ATOM 624 N N . GLU A 1 83 ? -2.524 -10.370 -13.768 1.00 89.06 83 GLU A N 1
ATOM 625 C CA . GLU A 1 83 ? -2.595 -8.965 -14.161 1.00 89.06 83 GLU A CA 1
ATOM 626 C C . GLU A 1 83 ? -2.051 -8.067 -13.042 1.00 89.06 83 GLU A C 1
ATOM 628 O O . GLU A 1 83 ? -2.748 -7.649 -12.115 1.00 89.06 83 GLU A O 1
ATOM 633 N N . GLY A 1 84 ? -0.758 -7.755 -13.139 1.00 94.62 84 GLY A N 1
ATOM 634 C CA . GLY A 1 84 ? -0.080 -6.833 -12.232 1.00 94.62 84 GLY A CA 1
ATOM 635 C C . GLY A 1 84 ? 0.225 -7.422 -10.853 1.00 94.62 84 GLY A C 1
ATOM 636 O O . GLY A 1 84 ? 0.499 -8.614 -10.684 1.00 94.62 84 GLY A O 1
ATOM 637 N N . TYR A 1 85 ? 0.255 -6.541 -9.856 1.00 97.19 85 TYR A N 1
ATOM 638 C CA . TYR A 1 85 ? 0.797 -6.822 -8.533 1.00 97.19 85 TYR A CA 1
ATOM 639 C C . TYR A 1 85 ? -0.069 -6.218 -7.430 1.00 97.19 85 TYR A C 1
ATOM 641 O O . TYR A 1 85 ? -0.701 -5.177 -7.601 1.00 97.19 85 TYR A O 1
ATOM 649 N N . LEU A 1 86 ? -0.071 -6.854 -6.264 1.00 96.75 86 LEU A N 1
ATOM 650 C CA . LEU A 1 86 ? -0.871 -6.477 -5.108 1.00 96.75 86 LEU A CA 1
ATOM 651 C C . LEU A 1 86 ? 0.021 -6.122 -3.921 1.00 96.75 86 LEU A C 1
ATOM 653 O O . LEU A 1 86 ? 1.087 -6.706 -3.707 1.00 96.75 86 LEU A O 1
ATOM 657 N N . CYS A 1 87 ? -0.452 -5.185 -3.103 1.00 96.94 87 CYS A N 1
ATOM 658 C CA . CYS A 1 87 ? 0.106 -4.975 -1.771 1.00 96.94 87 CYS A CA 1
ATOM 659 C C . CYS A 1 87 ? -0.044 -6.266 -0.944 1.00 96.94 87 CYS A C 1
ATOM 661 O O . CYS A 1 87 ? -1.147 -6.809 -0.889 1.00 96.94 87 CYS A O 1
ATOM 663 N N . PRO A 1 88 ? 0.989 -6.740 -0.225 1.00 97.06 88 PRO A N 1
ATOM 664 C CA . PRO A 1 88 ? 0.877 -7.962 0.572 1.00 97.06 88 PRO A CA 1
ATOM 665 C C . PRO A 1 88 ? -0.118 -7.836 1.731 1.00 97.06 88 PRO A C 1
ATOM 667 O O . PRO A 1 88 ? -0.582 -8.845 2.251 1.00 97.06 88 PRO A O 1
ATOM 670 N N . ALA A 1 89 ? -0.478 -6.623 2.156 1.00 96.44 89 ALA A N 1
ATOM 671 C CA . ALA A 1 89 ? -1.518 -6.424 3.160 1.00 96.44 89 ALA A CA 1
ATOM 672 C C . ALA A 1 89 ? -2.949 -6.525 2.606 1.00 96.44 89 ALA A C 1
ATOM 674 O O . ALA A 1 89 ? -3.887 -6.595 3.401 1.00 96.44 89 ALA A O 1
ATOM 675 N N . PHE A 1 90 ? -3.118 -6.522 1.283 1.00 95.75 90 PHE A N 1
ATOM 676 C CA . PHE A 1 90 ? -4.414 -6.572 0.620 1.00 95.75 90 PHE A CA 1
ATOM 677 C C . PHE A 1 90 ? -4.854 -8.016 0.367 1.00 95.75 90 PHE A C 1
ATOM 679 O O . PHE A 1 90 ? -4.112 -8.817 -0.196 1.00 95.75 90 PHE A O 1
ATOM 686 N N . ASP A 1 91 ? -6.082 -8.331 0.763 1.00 93.06 91 ASP A N 1
ATOM 687 C CA . ASP A 1 91 ? -6.759 -9.573 0.417 1.00 93.06 91 ASP A CA 1
ATOM 688 C C . ASP A 1 91 ? -7.735 -9.308 -0.734 1.00 93.06 91 ASP A C 1
ATOM 690 O O . ASP A 1 91 ? -8.787 -8.694 -0.547 1.00 93.06 91 ASP A O 1
ATOM 694 N N . ALA A 1 92 ? -7.390 -9.797 -1.926 1.00 90.69 92 ALA A N 1
ATOM 695 C CA . ALA A 1 92 ? -8.208 -9.643 -3.126 1.00 90.69 92 ALA A CA 1
ATOM 696 C C . ALA A 1 92 ? -9.550 -10.391 -3.055 1.00 90.69 92 ALA A C 1
ATOM 698 O O . ALA A 1 92 ? -10.500 -9.992 -3.722 1.00 90.69 92 ALA A O 1
ATOM 699 N N . THR A 1 93 ? -9.659 -11.439 -2.231 1.00 90.69 93 THR A N 1
ATOM 700 C CA . THR A 1 93 ? -10.896 -12.223 -2.084 1.00 90.69 93 THR A CA 1
ATOM 701 C C . THR A 1 93 ? -11.946 -11.438 -1.310 1.00 90.69 93 THR A C 1
ATOM 703 O O . THR A 1 93 ? -13.125 -11.446 -1.656 1.00 90.69 93 THR A O 1
ATOM 706 N N . THR A 1 94 ? -11.517 -10.753 -0.249 1.00 91.88 94 THR A N 1
ATOM 707 C CA . THR A 1 94 ? -12.409 -9.998 0.644 1.00 91.88 94 THR A CA 1
ATOM 708 C C . THR A 1 94 ? -12.413 -8.497 0.364 1.00 91.88 94 THR A C 1
ATOM 710 O O . THR A 1 94 ? -13.254 -7.783 0.904 1.00 91.88 94 THR A O 1
ATOM 713 N N . SER A 1 95 ? -11.500 -8.013 -0.485 1.00 90.94 95 SER A N 1
ATOM 714 C CA . SER A 1 95 ? -11.236 -6.587 -0.719 1.00 90.94 95 SER A CA 1
ATOM 715 C C . SER A 1 95 ? -10.933 -5.823 0.574 1.00 90.94 95 SER A C 1
ATOM 717 O O . SER A 1 95 ? -11.355 -4.684 0.770 1.00 90.94 95 SER A O 1
ATOM 719 N N . THR A 1 96 ? -10.190 -6.455 1.485 1.00 92.50 96 THR A N 1
ATOM 720 C CA . THR A 1 96 ? -9.821 -5.854 2.772 1.00 92.50 96 THR A CA 1
ATOM 721 C C . THR A 1 96 ? -8.316 -5.682 2.924 1.00 92.50 96 THR A C 1
ATOM 723 O O . THR A 1 96 ? -7.514 -6.385 2.311 1.00 92.50 96 THR A O 1
ATOM 726 N N . CYS A 1 97 ? -7.920 -4.714 3.751 1.00 94.62 97 CYS A N 1
ATOM 727 C CA . CYS A 1 97 ? -6.533 -4.541 4.163 1.00 94.62 97 CYS A CA 1
ATOM 728 C C . CYS A 1 97 ? -6.357 -5.075 5.584 1.00 94.62 97 CYS A C 1
ATOM 730 O O . CYS A 1 97 ? -7.023 -4.615 6.512 1.00 94.62 97 CYS A O 1
ATOM 732 N N . ARG A 1 98 ? -5.412 -5.998 5.769 1.00 94.44 98 ARG A N 1
ATOM 733 C CA . ARG A 1 98 ? -5.124 -6.625 7.070 1.00 94.44 98 ARG A CA 1
ATOM 734 C C . ARG A 1 98 ? -4.617 -5.638 8.124 1.00 94.44 98 ARG A C 1
ATOM 736 O O . ARG A 1 98 ? -4.781 -5.877 9.315 1.00 94.44 98 ARG A O 1
ATOM 743 N N . ILE A 1 99 ? -4.037 -4.523 7.683 1.00 95.44 99 ILE A N 1
ATOM 744 C CA . ILE A 1 99 ? -3.469 -3.475 8.542 1.00 95.44 99 ILE A CA 1
ATOM 745 C C . ILE A 1 99 ? -4.246 -2.156 8.443 1.00 95.44 99 ILE A C 1
ATOM 747 O O . ILE A 1 99 ? -3.668 -1.103 8.659 1.00 95.44 99 ILE A O 1
ATOM 751 N N . TYR A 1 100 ? -5.537 -2.173 8.080 1.00 93.31 100 TYR A N 1
ATOM 752 C CA . TYR A 1 100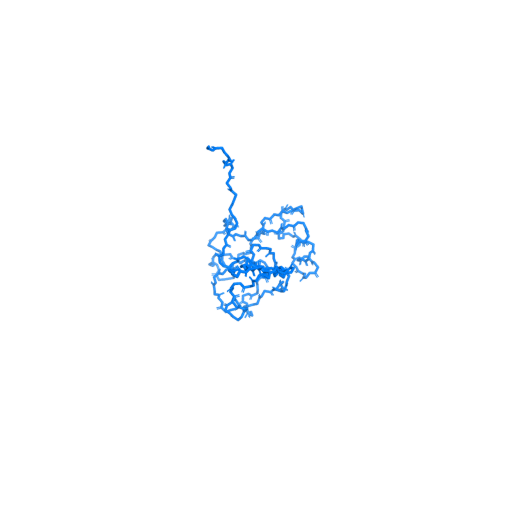 ? -6.285 -0.953 7.729 1.00 93.31 100 TYR A CA 1
ATOM 753 C C . TYR A 1 100 ? -6.213 0.179 8.777 1.00 93.31 100 TYR A C 1
ATOM 755 O O . TYR A 1 100 ? -6.039 1.347 8.419 1.00 93.31 100 TYR A O 1
ATOM 763 N N . GLU A 1 101 ? -6.310 -0.176 10.058 1.00 91.06 101 GLU A N 1
ATOM 764 C CA . GLU A 1 101 ? -6.262 0.770 11.184 1.00 91.06 101 GLU A CA 1
ATOM 765 C C . GLU A 1 101 ? -4.838 1.257 11.510 1.00 91.06 101 GLU A C 1
ATOM 767 O O . GLU A 1 101 ? -4.665 2.300 12.128 1.00 91.06 101 GLU A O 1
ATOM 772 N N . GLU A 1 102 ? -3.813 0.526 11.068 1.00 93.25 102 GLU A N 1
ATOM 773 C CA . GLU A 1 102 ? -2.387 0.796 11.317 1.00 93.25 102 GLU A CA 1
ATOM 774 C C . GLU A 1 102 ? -1.623 0.905 9.988 1.00 93.25 102 GLU A C 1
ATOM 776 O O . GLU A 1 102 ? -0.497 0.430 9.830 1.00 93.25 102 GLU A O 1
ATOM 781 N N . ARG A 1 103 ? -2.281 1.491 8.982 1.00 94.50 103 ARG A N 1
ATOM 782 C CA . ARG A 1 103 ? -1.704 1.705 7.652 1.00 94.50 103 ARG A CA 1
ATOM 783 C C . ARG A 1 103 ? -0.461 2.590 7.748 1.00 94.50 103 ARG A C 1
ATOM 785 O O . ARG A 1 103 ? -0.465 3.524 8.552 1.00 94.50 103 ARG A O 1
ATOM 792 N N . PRO A 1 104 ? 0.550 2.379 6.888 1.00 95.06 104 PRO A N 1
ATOM 793 C CA . PRO A 1 104 ? 1.687 3.285 6.833 1.00 95.06 104 PRO A CA 1
ATOM 794 C C . PRO A 1 104 ? 1.238 4.687 6.416 1.00 95.06 104 PRO A C 1
ATOM 796 O O . PRO A 1 104 ? 0.200 4.851 5.760 1.00 95.06 104 PRO A O 1
ATOM 799 N N . LEU A 1 105 ? 2.043 5.686 6.756 1.00 94.50 105 LEU A N 1
ATOM 800 C CA . LEU A 1 105 ? 1.811 7.092 6.453 1.00 94.50 105 LEU A CA 1
ATOM 801 C C . LEU A 1 105 ? 1.455 7.316 4.977 1.00 94.50 105 LEU A C 1
ATOM 803 O O . LEU A 1 105 ? 0.451 7.964 4.690 1.00 94.50 105 LEU A O 1
ATOM 807 N N . ASP A 1 106 ? 2.192 6.702 4.049 1.00 93.88 106 ASP A N 1
ATOM 808 C CA . ASP A 1 106 ? 1.920 6.786 2.607 1.00 93.88 106 ASP A CA 1
ATOM 809 C C . ASP A 1 106 ? 0.478 6.384 2.253 1.00 93.88 106 ASP A C 1
ATOM 811 O O . ASP A 1 106 ? -0.192 7.042 1.458 1.00 93.88 106 ASP A O 1
ATOM 815 N N . CYS A 1 107 ? -0.051 5.332 2.883 1.00 92.88 107 CYS A N 1
ATOM 816 C CA . CYS A 1 107 ? -1.428 4.894 2.663 1.00 92.88 107 CYS A CA 1
ATOM 817 C C . CYS A 1 107 ? -2.463 5.806 3.338 1.00 92.88 107 CYS A C 1
ATOM 819 O O . CYS A 1 107 ? -3.599 5.885 2.864 1.00 92.88 107 CYS A O 1
ATOM 821 N N . GLN A 1 108 ? -2.114 6.459 4.449 1.00 92.31 108 GLN A N 1
ATOM 822 C CA . GLN A 1 108 ? -2.992 7.424 5.121 1.00 92.31 108 GLN A CA 1
ATOM 823 C C . GLN A 1 108 ? -3.111 8.732 4.329 1.00 92.31 108 GLN A C 1
ATOM 825 O O . GLN A 1 108 ? -4.152 9.385 4.379 1.00 92.31 108 GLN A O 1
ATOM 830 N N . LEU A 1 109 ? -2.069 9.086 3.572 1.00 91.69 109 LEU A N 1
ATOM 831 C CA . LEU A 1 109 ? -2.018 10.295 2.752 1.00 91.69 109 LEU A CA 1
ATOM 832 C C . LEU A 1 109 ? -2.792 10.189 1.437 1.00 91.69 109 LEU A C 1
ATOM 834 O O . LEU A 1 109 ? -3.090 11.221 0.836 1.00 91.69 109 LEU A O 1
ATOM 838 N N . TYR A 1 110 ? -3.153 8.980 0.998 1.00 89.62 110 TYR A N 1
ATOM 839 C CA . TYR A 1 110 ? -3.890 8.768 -0.248 1.00 89.62 110 TYR A CA 1
ATOM 840 C C . TYR A 1 110 ? -5.122 9.700 -0.351 1.00 89.62 110 TYR A C 1
ATOM 842 O O . TYR A 1 110 ? -5.938 9.743 0.578 1.00 89.62 110 TYR A O 1
ATOM 850 N N . PRO A 1 111 ? -5.293 10.444 -1.467 1.00 90.25 111 PRO A N 1
ATOM 851 C CA . PRO A 1 111 ? -4.654 10.278 -2.781 1.00 90.25 111 PRO A CA 1
ATOM 852 C C . PRO A 1 111 ? -3.388 11.124 -3.009 1.00 90.25 111 PRO A C 1
ATOM 854 O O . PRO A 1 111 ? -2.990 11.337 -4.152 1.00 90.25 111 PRO A O 1
ATOM 857 N N . LEU A 1 112 ? -2.772 11.637 -1.947 1.00 91.06 112 LEU A N 1
ATOM 858 C CA . LEU A 1 112 ? -1.523 12.391 -2.016 1.00 91.06 112 LEU A CA 1
ATOM 859 C C . LEU A 1 112 ? -0.322 11.441 -1.951 1.00 91.06 112 LEU A C 1
ATOM 861 O O . LEU A 1 112 ? -0.385 10.393 -1.311 1.00 91.06 112 LEU A O 1
ATOM 865 N N . ALA A 1 113 ? 0.780 11.836 -2.585 1.00 87.69 113 ALA A N 1
ATOM 866 C CA . ALA A 1 113 ? 2.056 11.134 -2.514 1.00 87.69 113 ALA A CA 1
ATOM 867 C C . ALA A 1 113 ? 3.128 12.076 -1.964 1.00 87.69 113 ALA A C 1
ATOM 869 O O . ALA A 1 113 ? 3.231 13.228 -2.397 1.00 87.69 113 ALA A O 1
ATOM 870 N N . LEU A 1 114 ? 3.934 11.583 -1.024 1.00 83.75 114 LEU A N 1
ATOM 871 C CA . LEU A 1 114 ? 5.141 12.280 -0.604 1.00 83.75 114 LEU A CA 1
ATOM 872 C C . LEU A 1 114 ? 6.219 12.045 -1.653 1.00 83.75 114 LEU A C 1
ATOM 874 O O . LEU A 1 114 ? 6.587 10.912 -1.948 1.00 83.75 114 LEU A O 1
ATOM 878 N N . MET A 1 115 ? 6.722 13.134 -2.217 1.00 82.69 115 MET A N 1
ATOM 879 C CA . MET A 1 115 ? 7.836 13.103 -3.150 1.00 82.69 115 MET A CA 1
ATOM 880 C C . MET A 1 115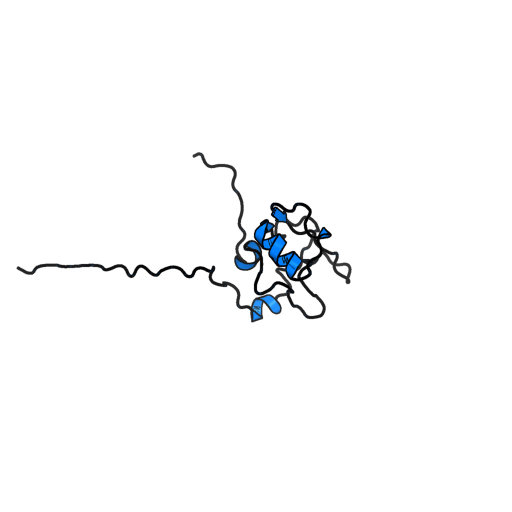 ? 9.004 13.846 -2.523 1.00 82.69 115 MET A C 1
ATOM 882 O O . MET A 1 115 ? 8.830 14.895 -1.905 1.00 82.69 115 MET A O 1
ATOM 886 N N . TRP A 1 116 ? 10.199 13.290 -2.676 1.00 79.56 116 TRP A N 1
ATOM 887 C CA . TRP A 1 116 ? 11.423 13.953 -2.260 1.00 79.56 116 TRP A CA 1
ATOM 888 C C . TRP A 1 116 ? 11.996 14.762 -3.423 1.00 79.56 116 TRP A C 1
ATOM 890 O O . TRP A 1 116 ? 12.228 14.218 -4.504 1.00 79.56 116 TRP A O 1
ATOM 900 N N . GLU A 1 117 ? 12.284 16.040 -3.184 1.00 81.56 117 GLU A N 1
ATOM 901 C CA . GLU A 1 117 ? 13.057 16.880 -4.095 1.00 81.56 117 GLU A CA 1
ATOM 902 C C . GLU A 1 117 ? 14.448 17.144 -3.501 1.00 81.56 117 GLU A C 1
ATOM 904 O O . GLU A 1 117 ? 14.594 17.627 -2.382 1.00 81.56 117 GLU A O 1
ATOM 909 N N . ALA A 1 118 ? 15.503 16.828 -4.256 1.00 77.00 118 ALA A N 1
ATOM 910 C CA . ALA A 1 118 ? 16.883 16.986 -3.790 1.00 77.00 118 ALA A CA 1
ATOM 911 C C . ALA A 1 118 ? 17.393 18.442 -3.832 1.00 77.00 118 ALA A C 1
ATOM 913 O O . ALA A 1 118 ? 18.461 18.733 -3.297 1.00 77.00 118 ALA A O 1
ATOM 914 N N . ARG A 1 119 ? 16.671 19.360 -4.483 1.00 72.50 119 ARG A N 1
AT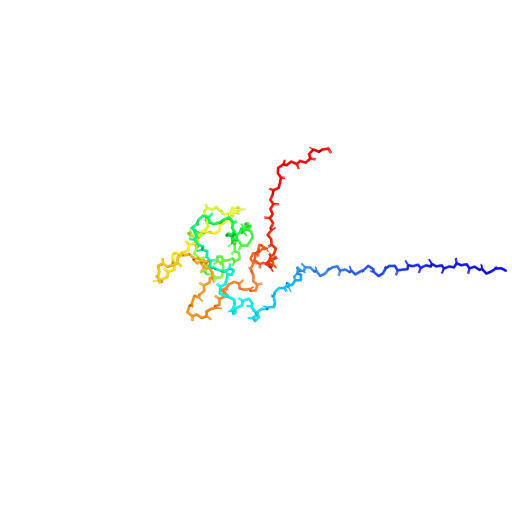OM 915 C CA . ARG A 1 119 ? 17.101 20.743 -4.718 1.00 72.50 119 ARG A CA 1
ATOM 916 C C . ARG A 1 119 ? 16.508 21.662 -3.651 1.00 72.50 119 ARG A C 1
ATOM 918 O O . ARG A 1 119 ? 15.301 21.840 -3.623 1.00 72.50 119 ARG A O 1
ATOM 925 N N . HIS A 1 120 ? 17.355 22.268 -2.822 1.00 63.28 120 HIS A N 1
ATOM 926 C CA . HIS A 1 120 ? 16.931 23.275 -1.838 1.00 63.28 120 HIS A CA 1
ATOM 927 C C . HIS A 1 120 ? 17.484 24.686 -2.110 1.00 63.28 120 HIS A C 1
ATOM 929 O O . HIS A 1 120 ? 17.188 25.591 -1.341 1.00 63.28 120 HIS A O 1
ATOM 935 N N . ASP A 1 121 ? 18.204 24.901 -3.218 1.00 63.47 121 ASP A N 1
ATOM 936 C CA . ASP A 1 121 ? 18.802 26.204 -3.537 1.00 63.47 121 ASP A CA 1
ATOM 937 C C . ASP A 1 121 ? 18.263 26.774 -4.863 1.00 63.47 121 ASP A C 1
ATOM 939 O O . ASP A 1 121 ? 18.598 26.296 -5.958 1.0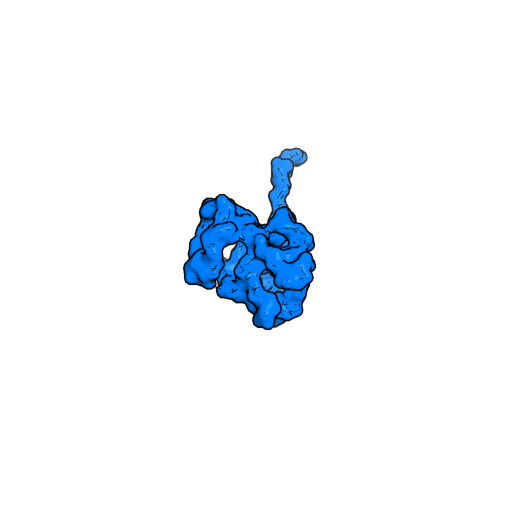0 63.47 121 ASP A O 1
ATOM 943 N N . GLN A 1 122 ? 17.443 27.822 -4.742 1.00 48.34 122 GLN A N 1
ATOM 944 C CA . GLN A 1 122 ? 17.379 28.956 -5.669 1.00 48.34 122 GLN A CA 1
ATOM 945 C C . GLN A 1 122 ? 17.464 30.249 -4.862 1.00 48.34 122 GLN A C 1
ATOM 947 O O . GLN A 1 122 ? 16.707 30.365 -3.873 1.00 48.34 122 GLN A O 1
#

pLDDT: mean 86.04, std 15.73, range [37.03, 98.38]

Sequence (122 aa):
MPVDTDERIGVFVTPPSSLPQLVPSRTCLQCDVCCRFPDPDSALRPYFTEHEITAALARGIEETAFPARRGSQVILVPASDGEGYLCPAFDATTSTCRIYEERPLDCQLYPLALMWEARHDQ

Radius of gyration: 19.98 Å; chains: 1; bounding box: 35×73×37 Å